Protein AF-A0A899FYE7-F1 (afdb_monomer_lite)

Foldseek 3Di:
DDDDDDPPPDDPPDDDDDDPDDDDADPPHPPDPPCVVVVVVVVCQVPPQAHPVRDGDDDDPDPCVVCVPPFFDDDDDDDCVVVCCVVCPPCPPVPDDPPPDDVVVVCVVPPDDDDDDPPDDCNRGVPPDDDPDPPPDDDDDDDDDDDDDDDPDPDPPPPPPPPPPVVVVVVVVVVVVVD

Organism: NCBI:txid38082

Sequence (179 aa):
MELVEDEKKEEIQTYYFVNSSSYSVTRPSVTDDLQKIYGLGPLASRVARVDEFGNKKKMRQSYKGHIQHLPGKNVIIKDRFIRDLVFGPKEEKADKFIEDIDPELIEAVFSLQPGPIPGFDSSVFVSSNMEKKSELYNEKDTVVLESSENYKRHYKKKKRKHDDYEQSITLEQKNRKQS

Secondary structure (DSSP, 8-state):
--------------------PPPPPPSS-TTS-HHHHTT-HHHHHHH-SB-TTSPBPP--SSTHHHHTTSSS--------HHHHHHHS--GGGTT---PPP-HHHHHHHH-PPP---TT--GGGS-TT-----------------------------------HHHHHHHHHHHHTS--

Radius of gyration: 35.0 Å; chains: 1; bounding box: 74×88×89 Å

pLDDT: mean 73.42, std 21.83, range [30.94, 96.69]

InterPro domains:
  IPR013942 Mediator complex, subunit Med19, fungi [PF08633] (26-163)
  IPR013942 Mediator complex, subunit Med19, fungi [PTHR28270] (12-153)

Structure (mmCIF, N/CA/C/O backbone):
data_AF-A0A899FYE7-F1
#
_entry.id   AF-A0A899FYE7-F1
#
loop_
_atom_site.group_PDB
_atom_site.id
_atom_site.type_symbol
_atom_site.label_atom_id
_atom_site.label_alt_id
_atom_site.label_comp_id
_atom_site.label_asym_id
_atom_site.label_entity_id
_atom_site.label_seq_id
_atom_site.pdbx_PDB_ins_code
_atom_site.Cartn_x
_atom_site.Cartn_y
_atom_site.Cartn_z
_atom_site.occupancy
_atom_site.B_iso_or_equiv
_atom_site.auth_seq_id
_atom_site.auth_comp_id
_atom_site.auth_asym_id
_atom_site.auth_atom_id
_atom_site.pdbx_PDB_model_num
ATOM 1 N N . MET A 1 1 ? 41.955 -67.093 -39.047 1.00 40.75 1 MET A N 1
ATOM 2 C CA . MET A 1 1 ? 42.238 -65.652 -39.178 1.00 40.75 1 MET A CA 1
ATOM 3 C C . MET A 1 1 ? 40.901 -64.973 -39.335 1.00 40.75 1 MET A C 1
ATOM 5 O O . MET A 1 1 ? 40.215 -65.239 -40.312 1.00 40.75 1 MET A O 1
ATOM 9 N N . GLU A 1 2 ? 40.505 -64.250 -38.294 1.00 49.06 2 GLU A N 1
ATOM 10 C CA . GLU A 1 2 ? 39.285 -63.449 -38.222 1.00 49.06 2 GLU A CA 1
ATOM 11 C C . GLU A 1 2 ? 39.348 -62.308 -39.238 1.00 49.06 2 GLU A C 1
ATOM 13 O O . GLU A 1 2 ? 40.392 -61.672 -39.384 1.00 49.06 2 GLU A O 1
ATOM 18 N N . LEU A 1 3 ? 38.233 -62.036 -39.914 1.00 46.69 3 LEU A N 1
ATOM 19 C CA . LEU A 1 3 ? 38.016 -60.773 -40.607 1.00 46.69 3 LEU A CA 1
ATOM 20 C C . LEU A 1 3 ? 36.794 -60.121 -39.967 1.00 46.69 3 LEU A C 1
ATOM 22 O O . LEU A 1 3 ? 35.674 -60.608 -40.081 1.00 46.69 3 LEU A O 1
ATOM 26 N N . VAL A 1 4 ? 37.094 -59.074 -39.207 1.00 50.91 4 VAL A N 1
ATOM 27 C CA . VAL A 1 4 ? 36.169 -58.165 -38.541 1.00 50.91 4 VAL A CA 1
ATOM 28 C C . VAL A 1 4 ? 35.484 -57.340 -39.627 1.00 50.91 4 VAL A C 1
ATOM 30 O O . VAL A 1 4 ? 36.154 -56.639 -40.384 1.00 50.91 4 VAL A O 1
ATOM 33 N N . GLU A 1 5 ? 34.164 -57.456 -39.743 1.00 53.28 5 GLU A N 1
ATOM 34 C CA . GLU A 1 5 ? 33.371 -56.566 -40.588 1.00 53.28 5 GLU A CA 1
ATOM 35 C C . GLU A 1 5 ? 33.195 -55.236 -39.848 1.00 53.28 5 GLU A C 1
ATOM 37 O O . GLU A 1 5 ? 32.448 -55.134 -38.876 1.00 53.28 5 GLU A O 1
ATOM 42 N N . ASP A 1 6 ? 33.945 -54.222 -40.282 1.00 55.16 6 ASP A N 1
ATOM 43 C CA . ASP A 1 6 ? 33.824 -52.855 -39.787 1.00 55.16 6 ASP A CA 1
ATOM 44 C C . ASP A 1 6 ? 32.454 -52.274 -40.174 1.00 55.16 6 ASP A C 1
ATOM 46 O O . ASP A 1 6 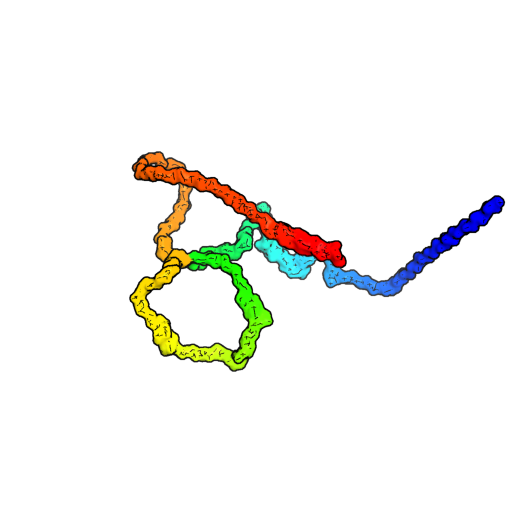? 32.186 -51.964 -41.340 1.00 55.16 6 ASP A O 1
ATOM 50 N N . GLU A 1 7 ? 31.586 -52.094 -39.176 1.00 59.41 7 GLU A N 1
ATOM 51 C CA . GLU A 1 7 ? 30.330 -51.353 -39.284 1.00 59.41 7 GLU A CA 1
ATOM 52 C C . GLU A 1 7 ? 30.606 -49.894 -39.689 1.00 59.41 7 GLU A C 1
ATOM 54 O O . GLU A 1 7 ? 30.849 -49.016 -38.854 1.00 59.41 7 GLU A O 1
ATOM 59 N N . LYS A 1 8 ? 30.538 -49.596 -40.990 1.00 56.25 8 LYS A N 1
ATOM 60 C CA . LYS A 1 8 ? 30.450 -48.214 -41.471 1.00 56.25 8 LYS A CA 1
ATOM 61 C C . LYS A 1 8 ? 29.089 -47.643 -41.082 1.00 56.25 8 LYS A C 1
ATOM 63 O O . LYS A 1 8 ? 28.102 -47.805 -41.791 1.00 56.25 8 LYS A O 1
ATOM 68 N N . LYS A 1 9 ? 29.050 -46.959 -39.940 1.00 58.47 9 LYS A N 1
ATOM 69 C CA . LYS A 1 9 ? 27.939 -46.087 -39.549 1.00 58.47 9 LYS A CA 1
ATOM 70 C C . LYS A 1 9 ? 27.862 -44.939 -40.550 1.00 58.47 9 LYS A C 1
ATOM 72 O O . LYS A 1 9 ? 28.684 -44.028 -40.515 1.00 58.47 9 LYS A O 1
ATOM 77 N N . GLU A 1 10 ? 26.904 -45.012 -41.465 1.00 63.03 10 GLU A N 1
ATOM 78 C CA . GLU A 1 10 ? 26.583 -43.903 -42.355 1.00 63.03 10 GLU A CA 1
ATOM 79 C C . GLU A 1 10 ? 26.010 -42.755 -41.514 1.00 63.03 10 GLU A C 1
ATOM 81 O O . GLU A 1 10 ? 24.902 -42.831 -40.979 1.00 63.03 10 GLU A O 1
ATOM 86 N N . GLU A 1 11 ? 26.802 -41.698 -41.339 1.00 64.25 11 GLU A N 1
ATOM 87 C CA . GLU A 1 11 ? 26.350 -40.454 -40.729 1.00 64.25 11 GLU A CA 1
ATOM 88 C C . GLU A 1 11 ? 25.294 -39.817 -41.641 1.00 64.25 11 GLU A C 1
ATOM 90 O O . GLU A 1 11 ? 25.601 -39.276 -42.705 1.00 64.25 11 GLU A O 1
ATOM 95 N N . ILE A 1 12 ? 24.026 -39.898 -41.235 1.00 66.00 12 ILE A N 1
ATOM 96 C CA . ILE A 1 12 ? 22.922 -39.231 -41.925 1.00 66.00 12 ILE A CA 1
ATOM 97 C C . ILE A 1 12 ? 23.160 -37.722 -41.814 1.00 66.00 12 ILE A C 1
ATOM 99 O O . ILE A 1 12 ? 22.975 -37.130 -40.750 1.00 66.00 12 ILE A O 1
ATOM 103 N N . GLN A 1 13 ? 23.568 -37.090 -42.915 1.00 64.75 13 GLN A N 1
ATOM 104 C CA . GLN A 1 13 ? 23.631 -35.634 -43.010 1.00 64.75 13 GLN A CA 1
ATOM 105 C C . GLN A 1 13 ? 22.203 -35.083 -43.013 1.00 64.75 13 GLN A C 1
ATOM 107 O O . GLN A 1 13 ? 21.486 -35.142 -44.011 1.00 64.75 13 GLN A O 1
ATOM 112 N N . THR A 1 14 ? 21.760 -34.579 -41.864 1.00 70.81 14 THR A N 1
ATOM 113 C CA . THR A 1 14 ? 20.444 -33.962 -41.703 1.00 70.81 14 THR A CA 1
ATOM 114 C C . THR A 1 14 ? 20.462 -32.553 -42.292 1.00 70.81 14 THR A C 1
ATOM 116 O O . THR A 1 14 ? 21.077 -31.642 -41.737 1.00 70.81 14 THR A O 1
ATOM 119 N N . TYR A 1 15 ? 19.775 -32.355 -43.417 1.00 74.75 15 TYR A N 1
ATOM 120 C CA . TYR A 1 15 ? 19.564 -31.030 -44.003 1.00 74.75 15 TYR A CA 1
ATOM 121 C C . TYR A 1 15 ? 18.280 -30.402 -43.451 1.00 74.75 15 TYR A C 1
ATOM 123 O O . TYR A 1 15 ? 17.232 -31.046 -43.409 1.00 74.75 15 TYR A O 1
ATOM 131 N N . TYR A 1 16 ? 18.352 -29.129 -43.059 1.00 80.69 16 TYR A N 1
ATOM 132 C CA . TYR A 1 16 ? 17.189 -28.342 -42.644 1.00 80.69 16 TYR A CA 1
ATOM 133 C C . TYR A 1 16 ? 16.800 -27.356 -43.746 1.00 80.69 16 TYR A C 1
ATOM 135 O O . TYR A 1 16 ? 17.658 -26.696 -44.332 1.00 80.69 16 TYR A O 1
ATOM 143 N N . PHE A 1 17 ? 15.500 -27.232 -44.013 1.00 78.75 17 PHE A N 1
ATOM 144 C CA . PHE A 1 17 ? 14.976 -26.259 -44.969 1.00 78.75 17 PHE A CA 1
ATOM 145 C C . PHE A 1 17 ? 14.898 -24.867 -44.339 1.00 78.75 17 PHE A C 1
ATOM 147 O O . PHE A 1 17 ? 14.435 -24.710 -43.208 1.00 78.75 17 PHE A O 1
ATOM 154 N N . VAL A 1 18 ? 15.311 -23.842 -45.092 1.00 81.00 18 VAL A N 1
ATOM 155 C CA . VAL A 1 18 ? 15.042 -22.448 -44.723 1.00 81.00 18 VAL A CA 1
ATOM 156 C C . VAL A 1 18 ? 13.532 -22.244 -44.785 1.00 81.00 18 VAL A C 1
ATOM 158 O O . VAL A 1 18 ? 12.921 -22.366 -45.846 1.00 81.00 18 VAL A O 1
ATOM 161 N N . ASN A 1 19 ? 12.925 -21.977 -43.631 1.00 77.62 19 ASN A N 1
ATOM 162 C CA . ASN A 1 19 ? 11.491 -21.758 -43.529 1.00 77.62 19 ASN A CA 1
ATOM 163 C C . ASN A 1 19 ? 11.107 -20.465 -44.275 1.00 77.62 19 ASN A C 1
ATOM 165 O O . ASN A 1 19 ? 11.647 -19.399 -43.987 1.00 77.62 19 ASN A O 1
ATOM 169 N N . SER A 1 20 ? 10.176 -20.559 -45.228 1.00 80.56 20 SER A N 1
ATOM 170 C CA . SER A 1 20 ? 9.696 -19.436 -46.045 1.00 80.56 20 SER A CA 1
ATOM 171 C C . SER A 1 20 ? 8.692 -18.532 -45.320 1.00 80.56 20 SER A C 1
ATOM 173 O O . SER A 1 20 ? 8.179 -17.582 -45.909 1.00 80.56 20 SER A O 1
ATOM 175 N N . SER A 1 21 ? 8.371 -18.815 -44.056 1.00 84.19 21 SER A N 1
ATOM 176 C CA . SER A 1 21 ? 7.521 -17.949 -43.241 1.00 84.19 21 SER A CA 1
ATOM 177 C C . SER A 1 21 ? 8.254 -16.671 -42.826 1.00 84.19 21 SER A C 1
ATOM 179 O O . SER A 1 21 ? 9.327 -16.725 -42.224 1.00 84.19 21 SER A O 1
ATOM 181 N N . SER A 1 22 ? 7.643 -15.514 -43.070 1.00 84.38 22 SER A N 1
ATOM 182 C CA . SER A 1 22 ? 8.122 -14.235 -42.547 1.00 84.38 22 SER A CA 1
ATOM 183 C C . SER A 1 22 ? 7.740 -14.074 -41.074 1.00 84.38 22 SER A C 1
ATOM 185 O O . SER A 1 22 ? 6.555 -14.094 -40.738 1.00 84.38 22 SER A O 1
ATOM 187 N N . TYR A 1 23 ? 8.724 -13.850 -40.206 1.00 85.00 23 TYR A N 1
ATOM 188 C CA . TYR A 1 23 ? 8.500 -13.508 -38.802 1.00 85.00 23 TYR A CA 1
ATOM 189 C C . TYR A 1 23 ? 8.698 -12.008 -38.594 1.00 85.00 23 TYR A C 1
ATOM 191 O O . TYR A 1 23 ? 9.704 -11.441 -39.017 1.00 85.00 23 TYR A O 1
ATOM 199 N N . SER A 1 24 ? 7.747 -11.354 -37.929 1.00 86.19 24 SER A N 1
ATOM 200 C CA . SER A 1 24 ? 7.912 -9.972 -37.482 1.00 86.19 24 SER A CA 1
ATOM 201 C C . SER A 1 24 ? 8.621 -9.931 -36.134 1.00 86.19 24 SER A C 1
ATOM 203 O O . SER A 1 24 ? 8.352 -10.762 -35.266 1.00 86.19 24 SER A O 1
ATOM 205 N N . VAL A 1 25 ? 9.461 -8.918 -35.923 1.00 88.00 25 VAL A N 1
ATOM 206 C CA . VAL A 1 25 ? 10.043 -8.643 -34.603 1.00 88.00 25 VAL A CA 1
ATOM 207 C C . VAL A 1 25 ? 8.917 -8.423 -33.590 1.00 88.00 25 VAL A C 1
ATOM 209 O O . VAL A 1 25 ? 7.975 -7.669 -33.849 1.00 88.00 25 VAL A O 1
ATOM 212 N N . THR A 1 26 ? 9.009 -9.087 -32.439 1.00 90.44 26 THR A N 1
ATOM 213 C CA . THR A 1 26 ? 8.061 -8.920 -31.335 1.00 90.44 26 THR A CA 1
ATOM 214 C C . THR A 1 26 ? 8.110 -7.488 -30.819 1.00 90.44 26 THR A C 1
ATOM 216 O O . THR A 1 26 ? 9.194 -6.947 -30.601 1.00 90.44 26 THR A O 1
ATOM 219 N N . ARG A 1 27 ? 6.942 -6.872 -30.611 1.00 87.75 27 ARG A N 1
ATOM 220 C CA . ARG A 1 27 ? 6.832 -5.551 -29.984 1.00 87.75 27 ARG A CA 1
ATOM 221 C C . ARG A 1 27 ? 6.261 -5.694 -28.571 1.00 87.75 27 ARG A C 1
ATOM 223 O O . ARG A 1 27 ? 5.204 -6.309 -28.433 1.00 87.75 27 ARG A O 1
ATOM 230 N N . PRO A 1 28 ? 6.907 -5.107 -27.551 1.00 92.00 28 PRO A N 1
ATOM 231 C CA . PRO A 1 28 ? 8.153 -4.328 -27.620 1.00 92.00 28 PRO A CA 1
ATOM 232 C C . PRO A 1 28 ? 9.404 -5.196 -27.870 1.00 92.00 28 PRO A C 1
ATOM 234 O O . PRO A 1 28 ? 9.419 -6.379 -27.523 1.00 92.00 28 PRO A O 1
ATOM 237 N N . SER A 1 29 ? 10.448 -4.605 -28.465 1.00 92.19 29 SER A N 1
ATOM 238 C CA . SER A 1 29 ? 11.757 -5.257 -28.594 1.00 92.19 29 SER A CA 1
ATOM 239 C C . SER A 1 29 ? 12.540 -5.135 -27.284 1.00 92.19 29 SER A C 1
ATOM 241 O O . SER A 1 29 ? 12.390 -4.165 -26.545 1.00 92.19 29 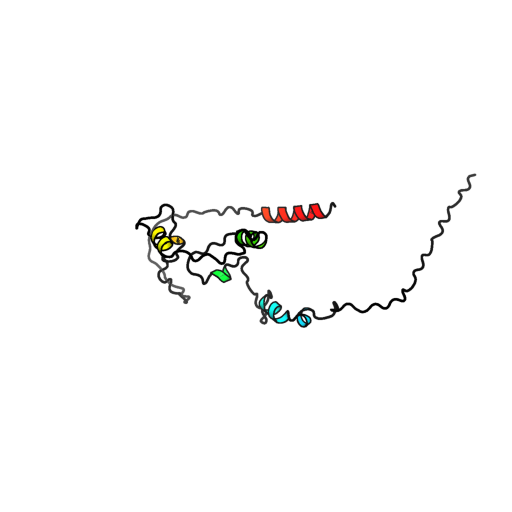SER A O 1
ATOM 243 N N . VAL A 1 30 ? 13.431 -6.091 -27.006 1.00 89.12 30 VAL A N 1
ATOM 244 C CA . VAL A 1 30 ? 14.331 -6.054 -25.833 1.00 89.12 30 VAL A CA 1
ATOM 245 C C . VAL A 1 30 ? 15.349 -4.908 -25.932 1.00 89.12 30 VAL A C 1
ATOM 247 O O . VAL A 1 30 ? 15.868 -4.445 -24.921 1.00 89.12 30 VAL A O 1
ATOM 250 N N . THR A 1 31 ? 15.630 -4.440 -27.148 1.00 91.88 31 THR A N 1
ATOM 251 C CA . THR A 1 31 ? 16.509 -3.290 -27.406 1.00 91.88 31 THR A CA 1
ATOM 252 C C . THR A 1 31 ? 15.865 -1.953 -27.064 1.00 91.88 31 THR A C 1
ATOM 254 O O . THR A 1 31 ? 16.568 -0.947 -26.983 1.00 91.88 31 THR A O 1
ATOM 257 N N . ASP A 1 32 ? 14.543 -1.925 -26.908 1.00 93.62 32 ASP A N 1
ATOM 258 C CA . ASP A 1 32 ? 13.825 -0.696 -26.630 1.00 93.62 32 ASP A CA 1
ATOM 259 C C . ASP A 1 32 ? 13.866 -0.383 -25.128 1.00 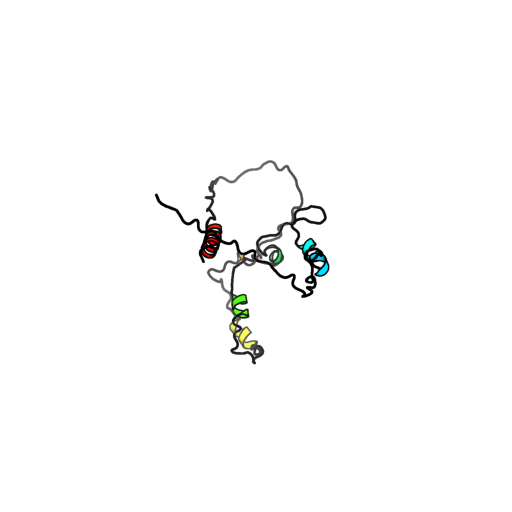93.62 32 ASP A C 1
ATOM 261 O O . ASP A 1 32 ? 13.809 -1.277 -24.280 1.00 93.62 32 ASP A O 1
ATOM 265 N N . ASP A 1 33 ? 13.912 0.904 -24.776 1.00 94.50 33 ASP A N 1
ATOM 266 C CA . ASP A 1 33 ? 13.772 1.326 -23.382 1.00 94.50 33 ASP A CA 1
ATOM 267 C C . ASP A 1 33 ? 12.322 1.129 -22.913 1.00 94.50 33 ASP A C 1
ATOM 269 O O . ASP A 1 33 ? 11.454 1.998 -23.057 1.00 94.50 33 ASP A O 1
ATOM 273 N N . LEU A 1 34 ? 12.070 -0.038 -22.320 1.00 94.56 34 LEU A N 1
ATOM 274 C CA . LEU A 1 34 ? 10.770 -0.410 -21.772 1.00 94.56 34 LEU A CA 1
ATOM 275 C C . LEU A 1 34 ? 10.333 0.533 -20.643 1.00 94.56 34 LEU A C 1
ATOM 277 O O . LEU A 1 34 ? 9.138 0.772 -20.480 1.00 94.56 34 LEU A O 1
ATOM 281 N N . GLN A 1 35 ? 11.268 1.110 -19.876 1.00 94.88 35 GLN A N 1
ATOM 282 C CA . GLN A 1 35 ? 10.905 2.044 -18.808 1.00 94.88 35 GLN A CA 1
ATOM 283 C C . GLN A 1 35 ? 10.290 3.311 -19.390 1.00 94.88 35 GLN A C 1
ATOM 285 O O . GLN A 1 35 ? 9.320 3.833 -18.841 1.00 94.88 35 GLN A O 1
ATOM 290 N N . LYS A 1 36 ? 10.813 3.781 -20.523 1.00 95.06 36 LYS A N 1
ATOM 291 C CA . LYS A 1 36 ? 10.256 4.924 -21.240 1.00 95.06 36 LYS A CA 1
ATOM 292 C C . LYS A 1 36 ? 8.959 4.574 -21.968 1.00 95.06 36 LYS A C 1
ATOM 294 O O . LYS A 1 36 ? 8.001 5.332 -21.843 1.00 95.06 36 LYS A O 1
ATOM 299 N N . ILE A 1 37 ? 8.898 3.437 -22.670 1.00 95.94 37 ILE A N 1
ATOM 300 C CA . ILE A 1 37 ? 7.696 2.996 -23.409 1.00 95.94 37 ILE A CA 1
ATOM 301 C C . ILE A 1 37 ? 6.485 2.875 -22.480 1.00 95.94 37 ILE A C 1
ATOM 303 O O . ILE A 1 37 ? 5.398 3.329 -22.826 1.00 95.94 37 ILE A O 1
ATOM 307 N N . TYR A 1 38 ? 6.676 2.299 -21.293 1.00 96.38 38 TYR A N 1
ATOM 308 C CA . TYR A 1 38 ? 5.603 2.093 -20.318 1.00 96.38 38 TYR A CA 1
ATOM 309 C C . TYR A 1 38 ? 5.475 3.224 -19.286 1.00 96.38 38 TYR A C 1
ATOM 311 O O . TYR A 1 38 ? 4.725 3.088 -18.323 1.00 96.38 38 TYR A O 1
ATOM 319 N N . GLY A 1 39 ? 6.202 4.336 -19.449 1.00 95.94 39 GLY A N 1
ATOM 320 C CA . GLY A 1 39 ? 6.097 5.492 -18.552 1.00 95.94 39 GLY A CA 1
ATOM 321 C C . GLY A 1 39 ? 6.517 5.213 -17.101 1.00 95.94 39 GLY A C 1
ATOM 322 O O . GLY A 1 39 ? 6.037 5.864 -16.177 1.00 95.94 39 GLY A O 1
ATOM 323 N N . LEU A 1 40 ? 7.419 4.254 -16.879 1.00 96.69 40 LEU A N 1
ATOM 324 C CA . LEU A 1 40 ? 7.901 3.847 -15.556 1.00 96.69 40 LEU A CA 1
ATOM 325 C C . LEU A 1 40 ? 9.012 4.751 -15.006 1.00 96.69 40 LEU A C 1
ATOM 327 O O . LEU A 1 40 ? 9.366 4.614 -13.838 1.00 96.69 40 LEU A O 1
ATOM 331 N N . GLY A 1 41 ? 9.546 5.681 -15.804 1.00 95.44 41 GLY A N 1
ATOM 332 C CA . GLY A 1 41 ? 10.619 6.601 -15.397 1.00 95.44 41 GLY A CA 1
ATOM 333 C C . GLY A 1 41 ? 10.355 7.324 -14.064 1.00 95.44 41 GLY A C 1
ATOM 334 O O . GLY A 1 41 ? 11.155 7.182 -13.140 1.00 95.44 41 GLY A O 1
ATOM 335 N N . PRO A 1 42 ? 9.211 8.017 -13.885 1.00 95.25 42 PRO A N 1
ATOM 336 C CA . PRO A 1 42 ? 8.896 8.696 -12.624 1.00 95.25 42 PRO A CA 1
ATOM 337 C C . PRO A 1 42 ? 8.801 7.746 -11.419 1.00 95.25 42 PRO A C 1
ATOM 339 O O . PRO A 1 42 ? 9.203 8.092 -10.305 1.00 95.25 42 PRO A O 1
ATOM 342 N N . LEU A 1 43 ? 8.288 6.527 -11.628 1.00 95.19 43 LEU A N 1
ATOM 343 C CA . LEU A 1 43 ? 8.217 5.500 -10.588 1.00 95.19 43 LEU A CA 1
ATOM 344 C C . LEU A 1 43 ? 9.615 4.986 -10.226 1.00 95.19 43 LEU A C 1
ATOM 346 O O . LEU A 1 43 ? 9.921 4.829 -9.041 1.00 95.19 43 LEU A O 1
ATOM 350 N N . ALA A 1 44 ? 10.462 4.768 -11.234 1.00 94.75 44 ALA A N 1
ATOM 351 C CA . ALA A 1 44 ? 11.842 4.347 -11.062 1.00 94.75 44 ALA A CA 1
ATOM 352 C C . ALA A 1 44 ? 12.618 5.378 -10.235 1.00 94.75 44 ALA A C 1
ATOM 354 O O . ALA A 1 44 ? 13.185 4.996 -9.215 1.00 94.75 44 ALA A O 1
ATOM 355 N N . SER A 1 45 ? 12.542 6.673 -10.560 1.00 93.38 45 SER A N 1
ATOM 356 C CA . SER A 1 45 ? 13.168 7.736 -9.754 1.00 93.38 45 SER A CA 1
ATOM 357 C C . SER A 1 45 ? 12.626 7.772 -8.321 1.00 93.38 45 SER A C 1
ATOM 359 O O . SER A 1 45 ? 13.377 7.905 -7.353 1.00 93.38 45 SER A O 1
ATOM 361 N N . ARG A 1 46 ? 11.315 7.570 -8.130 1.00 92.75 46 ARG A N 1
ATOM 362 C CA . ARG A 1 46 ? 10.703 7.589 -6.793 1.00 92.75 46 ARG A CA 1
ATOM 363 C C . ARG A 1 46 ? 11.113 6.401 -5.922 1.00 92.75 46 ARG A C 1
ATOM 365 O O . ARG A 1 46 ? 11.160 6.561 -4.703 1.00 92.75 46 ARG A O 1
ATOM 372 N N . VAL A 1 47 ? 11.389 5.230 -6.486 1.00 94.38 47 VAL A N 1
ATOM 373 C CA . VAL A 1 47 ? 11.679 4.000 -5.717 1.00 94.38 47 VAL A CA 1
ATOM 374 C C . VAL A 1 47 ? 13.156 3.587 -5.799 1.00 94.38 47 VAL A C 1
ATOM 376 O O . VAL A 1 47 ? 13.590 2.701 -5.062 1.00 94.38 47 VAL A O 1
ATOM 379 N N . ALA A 1 48 ? 13.957 4.254 -6.631 1.00 95.50 48 ALA A N 1
ATOM 380 C CA . ALA A 1 48 ? 15.380 3.989 -6.778 1.00 95.50 48 ALA A CA 1
ATOM 381 C C . ALA A 1 48 ? 16.117 3.997 -5.430 1.00 95.50 48 ALA A C 1
ATOM 383 O O . ALA A 1 48 ? 15.837 4.779 -4.518 1.00 95.50 48 ALA A O 1
ATOM 384 N N . ARG A 1 49 ? 17.112 3.108 -5.314 1.00 95.50 49 ARG A N 1
ATOM 385 C CA . ARG A 1 49 ? 18.002 3.031 -4.140 1.00 95.50 49 ARG A CA 1
ATOM 386 C C . ARG A 1 49 ? 18.855 4.285 -3.975 1.00 95.50 49 ARG A C 1
ATOM 388 O O . ARG A 1 49 ? 19.360 4.540 -2.881 1.00 95.50 49 ARG A O 1
ATOM 395 N N . VAL A 1 50 ? 19.052 5.007 -5.069 1.00 95.88 50 VAL A N 1
ATOM 396 C CA . VAL A 1 50 ? 19.898 6.183 -5.171 1.00 95.88 50 VAL A CA 1
ATOM 397 C C . VAL A 1 50 ? 19.054 7.295 -5.769 1.00 95.88 50 VAL A C 1
ATOM 399 O O . VAL A 1 50 ? 18.322 7.067 -6.727 1.00 95.88 50 VAL A O 1
ATOM 402 N N . ASP A 1 51 ? 19.125 8.455 -5.141 1.00 93.50 51 ASP A N 1
ATOM 403 C CA . ASP A 1 51 ? 18.461 9.674 -5.573 1.00 93.50 51 ASP A CA 1
ATOM 404 C C . ASP A 1 51 ? 19.201 10.313 -6.757 1.00 93.50 51 ASP A C 1
ATOM 406 O O . ASP A 1 51 ? 20.347 9.961 -7.043 1.00 93.50 51 ASP A O 1
ATOM 410 N N . GLU A 1 52 ? 18.592 11.302 -7.405 1.00 91.75 52 GLU A N 1
ATOM 411 C CA . GLU A 1 52 ? 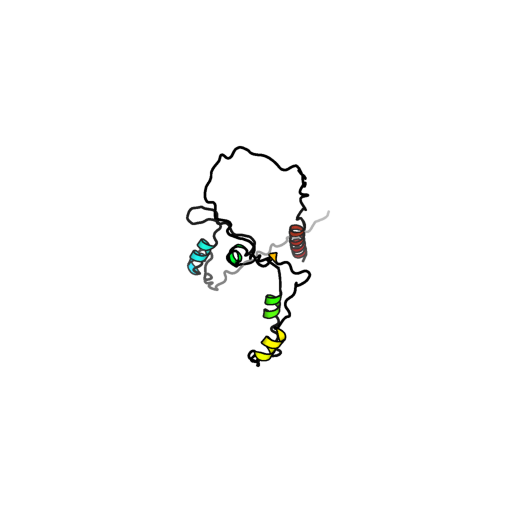19.183 12.018 -8.553 1.00 91.75 52 GLU A CA 1
ATOM 412 C C . GLU A 1 52 ? 20.531 12.676 -8.202 1.00 91.75 52 GLU A C 1
ATOM 414 O O . GLU A 1 52 ? 21.425 12.786 -9.036 1.00 91.75 52 GLU A O 1
ATOM 419 N N . PHE A 1 53 ? 20.714 13.022 -6.925 1.00 92.94 53 PHE A N 1
ATOM 420 C CA . PHE A 1 53 ? 21.938 13.602 -6.367 1.00 92.94 53 PHE A CA 1
ATOM 421 C C . PHE A 1 53 ? 22.975 12.564 -5.892 1.00 92.94 53 PHE A C 1
ATOM 423 O O . PHE A 1 53 ? 23.955 12.925 -5.246 1.00 92.94 53 PHE A O 1
ATOM 430 N N . GLY A 1 54 ? 22.759 11.264 -6.125 1.00 93.38 54 GLY A N 1
ATOM 431 C CA . GLY A 1 54 ? 23.674 10.198 -5.687 1.00 93.38 54 GLY A CA 1
ATOM 432 C C . GLY A 1 54 ? 23.494 9.748 -4.228 1.00 93.38 54 GLY A C 1
ATOM 433 O O . GLY A 1 54 ? 24.194 8.848 -3.755 1.00 93.38 54 GLY A O 1
ATOM 434 N N . ASN A 1 55 ? 22.535 10.326 -3.501 1.00 95.25 55 ASN A N 1
ATOM 435 C CA . ASN A 1 55 ? 22.260 9.982 -2.105 1.00 95.25 55 ASN A CA 1
ATOM 436 C C . ASN A 1 55 ? 21.485 8.666 -1.976 1.00 95.25 55 ASN A C 1
ATOM 438 O O . ASN A 1 55 ? 20.583 8.377 -2.754 1.00 95.25 55 ASN A O 1
ATOM 442 N N . LYS A 1 56 ? 21.778 7.866 -0.944 1.00 96.38 56 LYS A N 1
ATOM 443 C CA . LYS A 1 56 ? 21.060 6.600 -0.707 1.00 96.38 56 LYS A CA 1
ATOM 444 C C . LYS A 1 56 ? 19.669 6.848 -0.122 1.00 96.38 56 LYS A C 1
ATOM 446 O O . LYS A 1 56 ? 19.545 7.366 0.990 1.00 96.38 56 LYS A O 1
ATOM 451 N N . LYS A 1 57 ? 18.629 6.367 -0.803 1.00 94.19 57 LYS A N 1
ATOM 452 C CA . LYS A 1 57 ? 17.247 6.393 -0.318 1.00 94.19 57 LYS A CA 1
ATOM 453 C C . LYS A 1 57 ? 17.010 5.270 0.692 1.00 94.19 57 LYS A C 1
ATOM 455 O O . LYS A 1 57 ? 17.205 4.092 0.394 1.00 94.19 57 LYS A O 1
ATOM 460 N N . LYS A 1 58 ? 16.597 5.627 1.912 1.00 92.00 58 LYS A N 1
ATOM 461 C CA . LYS A 1 58 ? 16.354 4.666 3.001 1.00 92.00 58 LYS A CA 1
ATOM 462 C C . LYS A 1 58 ? 14.873 4.303 3.075 1.00 92.00 58 LYS A C 1
ATOM 464 O O . LYS A 1 58 ? 14.045 5.153 3.387 1.00 92.00 58 LYS A O 1
ATOM 469 N N . MET A 1 59 ? 14.555 3.029 2.861 1.00 93.06 59 MET A N 1
ATOM 470 C CA . MET A 1 59 ? 13.215 2.477 3.059 1.00 93.06 59 MET A CA 1
ATOM 471 C C . MET A 1 59 ? 13.213 1.551 4.274 1.00 93.06 59 MET A C 1
ATOM 473 O O . MET A 1 59 ? 14.119 0.735 4.450 1.00 93.06 59 MET A O 1
ATOM 477 N N . ARG A 1 60 ? 12.205 1.686 5.139 1.00 92.62 60 ARG A N 1
ATOM 478 C CA . ARG A 1 60 ? 12.006 0.747 6.247 1.00 92.62 60 ARG A CA 1
ATOM 479 C C . ARG A 1 60 ? 11.415 -0.549 5.696 1.00 92.62 60 ARG A C 1
ATOM 481 O O . ARG A 1 60 ? 10.572 -0.507 4.811 1.00 92.62 60 ARG A O 1
ATOM 488 N N . GLN A 1 61 ? 11.819 -1.688 6.257 1.00 94.50 61 GLN A N 1
ATOM 489 C CA . GLN A 1 61 ? 11.250 -2.991 5.887 1.00 94.50 61 GLN A CA 1
ATOM 490 C C . GLN A 1 61 ? 9.750 -3.089 6.219 1.00 94.50 61 GLN A C 1
ATOM 492 O O . GLN A 1 61 ? 9.019 -3.830 5.573 1.00 94.50 61 GLN A O 1
ATOM 497 N N . SER A 1 62 ? 9.290 -2.348 7.230 1.00 94.81 62 SER A N 1
ATOM 498 C CA . SER A 1 62 ? 7.878 -2.254 7.587 1.00 94.81 62 SER A CA 1
ATOM 499 C C . SER A 1 62 ? 7.263 -0.941 7.115 1.00 94.81 62 SER A C 1
ATOM 501 O O . SER A 1 62 ? 7.948 0.076 6.977 1.00 94.81 62 SER A O 1
ATOM 503 N N . TYR A 1 63 ? 5.936 -0.921 7.009 1.00 96.25 63 TYR A N 1
ATOM 504 C CA . TYR A 1 63 ? 5.156 0.277 6.699 1.00 96.25 63 TYR A CA 1
ATOM 505 C C . TYR A 1 63 ? 5.102 1.296 7.856 1.00 96.25 63 TYR A C 1
ATOM 507 O O . TYR A 1 63 ? 4.299 2.224 7.828 1.00 96.25 63 TYR A O 1
ATOM 515 N N . LYS A 1 64 ? 5.989 1.188 8.862 1.00 95.19 64 LYS A N 1
ATOM 516 C CA . LYS A 1 64 ? 6.059 2.120 10.000 1.00 95.19 64 LYS A CA 1
ATOM 517 C C . LYS A 1 64 ? 6.209 3.578 9.558 1.00 95.19 64 LYS A C 1
ATOM 519 O O . LYS A 1 64 ? 5.663 4.451 10.216 1.00 95.19 64 LYS A O 1
ATOM 524 N N . GLY A 1 65 ? 6.909 3.839 8.451 1.00 93.56 65 GLY A N 1
ATOM 525 C CA . GLY A 1 65 ? 7.023 5.194 7.897 1.00 93.56 65 GLY A CA 1
ATOM 526 C C . GLY A 1 65 ? 5.672 5.808 7.507 1.00 93.56 65 GLY A C 1
ATOM 527 O O . GLY A 1 65 ? 5.506 7.015 7.621 1.00 93.56 65 GLY A O 1
ATOM 528 N N . HIS A 1 66 ? 4.694 4.980 7.126 1.00 93.94 66 HIS A N 1
ATOM 529 C CA . HIS A 1 66 ? 3.352 5.423 6.751 1.00 93.94 66 HIS A CA 1
ATOM 530 C C . HIS A 1 66 ? 2.430 5.633 7.947 1.00 93.94 66 HIS A C 1
ATOM 532 O O . HIS A 1 66 ? 1.533 6.444 7.846 1.00 93.94 66 HIS A O 1
ATOM 538 N N . ILE A 1 67 ? 2.644 4.951 9.072 1.00 94.12 67 ILE A N 1
ATOM 539 C CA . ILE A 1 67 ? 1.780 5.068 10.265 1.00 94.12 67 ILE A CA 1
ATOM 540 C C . ILE A 1 67 ? 2.398 5.923 11.375 1.00 94.12 67 ILE A C 1
ATOM 542 O O . ILE A 1 67 ? 1.796 6.102 12.425 1.00 94.12 67 ILE A O 1
ATOM 546 N N . GLN A 1 68 ? 3.617 6.433 11.178 1.00 91.88 68 GLN A N 1
ATOM 547 C CA . GLN A 1 68 ? 4.339 7.196 12.200 1.00 91.88 68 GLN A CA 1
ATOM 548 C C . GLN A 1 68 ? 3.643 8.514 12.566 1.00 91.88 68 GLN A C 1
ATOM 550 O O . GLN A 1 68 ? 3.818 8.995 13.679 1.00 91.88 68 GLN A O 1
ATOM 555 N N . HIS A 1 69 ? 2.889 9.092 11.634 1.00 91.31 69 HIS A N 1
ATOM 556 C CA . HIS A 1 69 ? 2.147 10.329 11.858 1.00 91.31 69 HIS A CA 1
ATOM 557 C C . HIS A 1 69 ? 0.825 10.106 12.607 1.00 91.31 69 HIS A C 1
ATOM 559 O O . HIS A 1 69 ? 0.223 11.073 13.064 1.00 91.31 69 HIS A O 1
ATOM 565 N N . LEU A 1 70 ? 0.356 8.857 12.711 1.00 90.88 70 LEU A N 1
ATOM 566 C CA . LEU A 1 70 ? -0.891 8.542 13.398 1.00 90.88 70 LEU A CA 1
ATOM 567 C C . LEU A 1 70 ? -0.682 8.614 14.918 1.00 90.88 70 LEU A C 1
ATOM 569 O O . LEU A 1 70 ? 0.365 8.171 15.406 1.00 90.88 70 LEU A O 1
ATOM 573 N N . PRO A 1 71 ? -1.665 9.126 15.678 1.00 90.69 71 PRO A N 1
ATOM 574 C CA . PRO A 1 71 ? -1.596 9.135 17.132 1.00 90.69 71 PRO A CA 1
ATOM 575 C C . PRO A 1 71 ? -1.610 7.704 17.689 1.00 90.69 71 PRO A C 1
ATOM 577 O O . PRO A 1 71 ? -2.040 6.756 17.027 1.00 90.69 71 PRO A O 1
ATOM 580 N N . GLY A 1 72 ? -1.152 7.547 18.931 1.00 88.00 72 GLY A N 1
ATOM 581 C CA . GLY A 1 72 ? -1.154 6.251 19.608 1.00 88.00 72 GLY A CA 1
ATOM 582 C C . GLY A 1 72 ? 0.064 5.369 19.306 1.00 88.00 72 GLY A C 1
ATOM 583 O O . GLY A 1 72 ? 0.908 5.646 18.449 1.00 88.00 72 GLY A O 1
ATOM 584 N N . LYS A 1 73 ? 0.192 4.285 20.074 1.00 89.44 73 LYS A N 1
ATOM 585 C CA . LYS A 1 73 ? 1.277 3.311 19.939 1.00 89.44 73 LYS A CA 1
ATOM 586 C C . LYS A 1 73 ? 0.837 2.218 18.972 1.00 89.44 73 LYS A C 1
ATOM 588 O O . LYS A 1 73 ? 0.394 1.145 19.369 1.00 89.44 73 LYS A O 1
ATOM 593 N N . ASN A 1 74 ? 1.000 2.500 17.685 1.00 90.62 74 ASN A N 1
ATOM 594 C CA . ASN A 1 74 ? 0.584 1.598 16.615 1.00 90.62 74 ASN A CA 1
ATOM 595 C C . ASN A 1 74 ? 1.568 0.422 16.456 1.00 90.62 74 ASN A C 1
ATOM 597 O O . ASN A 1 74 ? 2.691 0.582 15.960 1.00 90.62 74 ASN A O 1
ATOM 601 N N . VAL A 1 75 ? 1.152 -0.768 16.899 1.00 91.69 75 VAL A N 1
ATOM 602 C CA . VAL A 1 75 ? 1.896 -2.026 16.732 1.00 91.69 75 VAL A CA 1
ATOM 603 C C . VAL A 1 75 ? 1.523 -2.665 15.394 1.00 91.69 75 VAL A C 1
ATOM 605 O O . VAL A 1 75 ? 0.353 -2.789 15.054 1.00 91.69 75 VAL A O 1
ATOM 608 N N . ILE A 1 76 ? 2.531 -3.082 14.626 1.00 92.06 76 ILE A N 1
ATOM 609 C CA . ILE A 1 76 ? 2.335 -3.743 13.330 1.00 92.06 76 ILE A CA 1
ATOM 610 C C . ILE A 1 76 ? 2.089 -5.233 13.568 1.00 92.06 76 ILE A C 1
ATOM 612 O O . ILE A 1 76 ? 3.006 -5.955 13.964 1.00 92.06 76 ILE A O 1
ATOM 616 N N . ILE A 1 77 ? 0.860 -5.677 13.314 1.00 94.12 77 ILE A N 1
ATOM 617 C CA . ILE A 1 77 ? 0.423 -7.070 13.442 1.00 94.12 77 ILE A CA 1
ATOM 618 C C . ILE A 1 77 ? 0.281 -7.668 12.039 1.00 94.12 77 ILE A C 1
ATOM 620 O O . ILE A 1 77 ? -0.139 -6.990 11.103 1.00 94.12 77 ILE A O 1
ATOM 624 N N . LYS A 1 78 ? 0.672 -8.935 11.877 1.00 94.69 78 LYS A N 1
ATOM 625 C CA . LYS A 1 78 ? 0.461 -9.681 10.632 1.00 94.69 78 LYS A CA 1
ATOM 626 C C . LYS A 1 78 ? -0.885 -10.388 10.714 1.00 94.69 78 LYS A C 1
ATOM 628 O O . LYS A 1 78 ? -1.033 -11.290 11.530 1.00 94.69 78 LYS A O 1
ATOM 633 N N . ASP A 1 79 ? -1.812 -10.003 9.851 1.00 95.56 79 ASP A N 1
ATOM 634 C CA . ASP A 1 79 ? -3.138 -10.607 9.748 1.00 95.56 79 ASP A CA 1
ATOM 635 C C . ASP A 1 79 ? -3.461 -10.915 8.277 1.00 95.56 79 ASP A C 1
ATOM 637 O O . ASP A 1 79 ? -2.972 -10.245 7.364 1.00 95.56 79 ASP A O 1
ATOM 641 N N . ARG A 1 80 ? -4.236 -11.974 8.046 1.00 95.06 80 ARG A N 1
ATOM 642 C CA . ARG A 1 80 ? -4.714 -12.426 6.734 1.00 95.06 80 ARG A CA 1
ATOM 643 C C . ARG A 1 80 ? -6.203 -12.143 6.530 1.00 95.06 80 ARG A C 1
ATOM 645 O O . ARG A 1 80 ? -6.687 -12.371 5.429 1.00 95.06 80 ARG A O 1
ATOM 652 N N . PHE A 1 81 ? -6.894 -11.582 7.521 1.00 93.94 81 PHE A N 1
ATOM 653 C CA . PHE A 1 81 ? -8.327 -11.299 7.475 1.00 93.94 81 PHE A CA 1
ATOM 654 C C . PHE A 1 81 ? -8.794 -10.612 6.179 1.00 93.94 81 PHE A C 1
ATOM 656 O O . PHE A 1 81 ? -9.693 -11.115 5.516 1.00 93.94 81 PHE A O 1
ATOM 663 N N . ILE A 1 82 ? -8.150 -9.512 5.763 1.00 93.56 82 ILE A N 1
ATOM 664 C CA . ILE A 1 82 ? -8.536 -8.779 4.538 1.00 93.56 82 ILE A CA 1
ATOM 665 C C . ILE A 1 82 ? -8.369 -9.655 3.290 1.00 93.56 82 ILE A C 1
ATOM 667 O O . ILE A 1 82 ? -9.206 -9.637 2.396 1.00 93.56 82 ILE A O 1
ATOM 671 N N . ARG A 1 83 ? -7.294 -10.445 3.228 1.00 94.81 83 ARG A N 1
ATOM 672 C CA . ARG A 1 83 ? -7.045 -11.372 2.119 1.00 94.81 83 ARG A CA 1
ATOM 673 C C . ARG A 1 83 ? -8.150 -12.426 2.048 1.00 94.81 83 ARG A C 1
ATOM 675 O O . ARG A 1 83 ? -8.648 -12.712 0.966 1.00 94.81 83 ARG A O 1
ATOM 682 N N . ASP A 1 84 ? -8.519 -12.986 3.193 1.00 94.44 84 ASP A N 1
ATOM 683 C CA . ASP A 1 84 ? -9.546 -14.022 3.278 1.00 94.44 84 ASP A CA 1
ATOM 684 C C . ASP A 1 84 ? -10.929 -13.451 2.927 1.00 94.44 84 ASP A C 1
ATOM 686 O O . ASP A 1 84 ? -11.690 -14.107 2.227 1.00 94.44 84 ASP A O 1
ATOM 690 N N . LEU A 1 85 ? -11.205 -12.194 3.295 1.00 91.50 85 LEU A N 1
ATOM 691 C CA . LEU A 1 85 ? -12.411 -11.466 2.888 1.00 91.50 85 LEU A CA 1
ATOM 692 C C . LEU A 1 85 ? -12.483 -11.233 1.369 1.00 91.50 85 LEU A C 1
ATOM 694 O O . LEU A 1 85 ? -13.564 -11.297 0.797 1.00 91.50 85 LEU A O 1
ATOM 698 N N . VAL A 1 86 ? -11.347 -10.967 0.715 1.00 92.44 86 VAL A N 1
ATOM 699 C CA . VAL A 1 86 ? -11.280 -10.773 -0.745 1.00 92.44 86 VAL A CA 1
ATOM 700 C C . VAL A 1 86 ? -11.463 -12.093 -1.502 1.00 92.44 86 VAL A C 1
ATOM 702 O O . VAL A 1 86 ? -12.110 -12.102 -2.544 1.00 92.44 86 VAL A O 1
ATOM 705 N N . PHE A 1 87 ? -10.901 -13.201 -1.005 1.00 94.00 87 PHE A N 1
ATOM 706 C CA . PHE A 1 87 ? -11.023 -14.511 -1.664 1.00 94.00 87 PHE A CA 1
ATOM 707 C C . PHE A 1 87 ? -12.328 -15.245 -1.355 1.00 94.00 87 PHE A C 1
ATOM 709 O O . PHE A 1 87 ? -12.778 -16.043 -2.171 1.00 94.00 87 PHE A O 1
ATOM 716 N N . GLY A 1 88 ? -12.906 -15.006 -0.183 1.00 87.19 88 GLY A N 1
ATOM 717 C CA . GLY A 1 88 ? -14.177 -15.568 0.252 1.00 87.19 88 GLY A CA 1
ATOM 718 C C . GLY A 1 88 ? -15.088 -14.451 0.740 1.00 87.19 88 GLY A C 1
ATOM 719 O O . GLY A 1 88 ? -15.289 -14.338 1.956 1.00 87.19 88 GLY A O 1
ATOM 720 N N . PRO A 1 89 ? -15.611 -13.602 -0.167 1.00 84.31 89 PRO A N 1
ATOM 721 C CA . PRO A 1 89 ? -16.609 -12.621 0.220 1.00 84.31 89 PRO A CA 1
ATOM 722 C C . PRO A 1 89 ? -17.786 -13.367 0.851 1.00 84.31 89 PRO A C 1
ATOM 724 O O . PRO A 1 89 ? -18.246 -14.385 0.340 1.00 84.31 89 PRO A O 1
ATOM 727 N N . LYS A 1 90 ? -18.250 -12.907 2.012 1.00 78.00 90 LYS A N 1
ATOM 728 C CA . LYS A 1 90 ? -19.402 -13.523 2.677 1.00 78.00 90 LYS A CA 1
ATOM 729 C C . LYS A 1 90 ? -20.664 -13.093 1.931 1.00 78.00 90 LYS A C 1
ATOM 731 O O . LYS A 1 90 ? -21.188 -12.012 2.176 1.00 78.00 90 LYS A O 1
ATOM 736 N N . GLU A 1 91 ? -21.113 -13.927 1.001 1.00 68.69 91 GLU A N 1
ATOM 737 C CA . GLU A 1 91 ? -22.219 -13.646 0.072 1.00 68.69 91 GLU A CA 1
ATOM 738 C C . GLU A 1 91 ? -23.617 -13.694 0.711 1.00 68.69 91 GLU A C 1
ATOM 740 O O . GLU A 1 91 ? -24.598 -13.344 0.063 1.00 68.69 91 GLU A O 1
ATOM 745 N N . GLU A 1 92 ? -23.745 -14.056 1.991 1.00 62.50 92 GLU A N 1
ATOM 746 C CA . GLU A 1 92 ? -25.053 -14.313 2.622 1.00 62.50 92 GLU A CA 1
ATOM 747 C C . GLU A 1 92 ? -25.981 -13.082 2.731 1.00 62.50 92 GLU A C 1
ATOM 749 O O . GLU A 1 92 ? -27.131 -13.209 3.148 1.00 62.50 92 GLU A O 1
ATOM 754 N N . LYS A 1 93 ? -25.520 -11.884 2.346 1.00 60.00 93 LYS A N 1
ATOM 755 C CA . LYS A 1 93 ? -26.319 -10.647 2.335 1.00 60.00 93 LYS A CA 1
ATOM 756 C C . LYS A 1 93 ? -26.028 -9.742 1.129 1.00 60.00 93 LYS A C 1
ATOM 758 O O . LYS A 1 93 ? -26.083 -8.525 1.267 1.00 60.00 93 LYS A O 1
ATOM 763 N N . ALA A 1 94 ? -25.711 -10.304 -0.039 1.00 56.50 94 ALA A N 1
ATOM 764 C CA . ALA A 1 94 ? -25.390 -9.513 -1.237 1.00 56.50 94 ALA A CA 1
ATOM 765 C C . ALA A 1 94 ? -26.489 -8.499 -1.640 1.00 56.50 94 ALA A C 1
ATOM 767 O O . ALA A 1 94 ? -26.165 -7.458 -2.205 1.00 56.50 94 ALA A O 1
ATOM 768 N N . ASP A 1 95 ? -27.749 -8.742 -1.256 1.00 58.50 95 ASP A N 1
ATOM 769 C CA . ASP A 1 95 ? -28.878 -7.842 -1.542 1.00 58.50 95 ASP A CA 1
ATOM 770 C C . ASP A 1 95 ? -29.261 -6.909 -0.384 1.00 58.50 95 ASP A C 1
ATOM 772 O O . ASP A 1 95 ? -30.174 -6.092 -0.512 1.00 58.50 95 ASP A O 1
ATOM 776 N N . LYS A 1 96 ? -28.578 -6.994 0.761 1.00 58.78 96 LYS A N 1
ATOM 777 C CA . LYS A 1 96 ? -28.819 -6.085 1.880 1.00 58.78 96 LYS A CA 1
ATOM 778 C C . LYS A 1 96 ? -27.667 -5.100 1.964 1.00 58.78 96 LYS A C 1
ATOM 780 O O . LYS A 1 96 ? -26.633 -5.375 2.573 1.00 58.78 96 LYS A O 1
ATOM 785 N N . PHE A 1 97 ? -27.882 -3.927 1.367 1.00 63.81 97 PHE A N 1
ATOM 786 C CA . PHE A 1 97 ? -27.239 -2.692 1.816 1.00 63.81 97 PHE A CA 1
ATOM 787 C C . PHE A 1 97 ? -27.253 -2.698 3.352 1.00 63.81 97 PHE A C 1
ATOM 789 O O . PHE A 1 97 ? -28.266 -3.114 3.914 1.00 63.81 97 PHE A O 1
ATOM 796 N N . ILE A 1 98 ? -26.129 -2.359 3.999 1.00 71.12 98 ILE A N 1
ATOM 797 C CA . ILE A 1 98 ? -25.977 -2.383 5.467 1.00 71.12 98 ILE A CA 1
ATOM 798 C C . ILE A 1 98 ? -27.280 -1.859 6.076 1.00 71.12 98 ILE A C 1
ATOM 800 O O . ILE A 1 98 ? -27.615 -0.702 5.842 1.00 71.12 98 ILE A O 1
ATOM 804 N N . GLU A 1 99 ? -28.048 -2.740 6.733 1.00 76.81 99 GLU A N 1
ATOM 805 C CA . GLU A 1 99 ? -29.329 -2.350 7.328 1.00 76.81 99 GLU A CA 1
ATOM 806 C C . GLU A 1 99 ? -29.056 -1.173 8.268 1.00 76.81 99 GLU A C 1
ATOM 808 O O . GLU A 1 99 ? -28.052 -1.190 8.991 1.00 76.81 99 GLU A O 1
ATOM 813 N N . ASP A 1 100 ? -29.913 -0.150 8.219 1.00 79.94 100 ASP A N 1
ATOM 814 C CA . ASP A 1 100 ? -29.776 1.013 9.087 1.00 79.94 100 ASP A CA 1
ATOM 815 C C . ASP A 1 100 ? -29.726 0.528 10.537 1.00 79.94 100 ASP A C 1
ATOM 817 O O . ASP A 1 100 ? -30.634 -0.146 11.030 1.00 79.94 100 ASP A O 1
ATOM 821 N N . ILE A 1 101 ? -28.605 0.804 11.199 1.00 84.25 101 ILE A N 1
ATOM 822 C CA . ILE A 1 101 ? -28.388 0.359 12.569 1.00 84.25 101 ILE A CA 1
ATOM 823 C C . ILE A 1 101 ? -29.183 1.292 13.478 1.00 84.25 101 ILE A C 1
ATOM 825 O O . ILE A 1 101 ? -29.010 2.509 13.411 1.00 84.25 101 ILE A O 1
ATOM 829 N N . ASP A 1 102 ? -30.032 0.717 14.327 1.00 89.94 102 ASP A N 1
ATOM 830 C CA . ASP A 1 102 ? -30.862 1.468 15.267 1.00 89.94 102 ASP A CA 1
ATOM 831 C C . ASP A 1 102 ? -29.987 2.273 16.254 1.00 89.94 102 ASP A C 1
ATOM 833 O O . ASP A 1 102 ? -29.247 1.674 17.048 1.00 89.94 102 ASP A O 1
ATOM 837 N N . PRO A 1 103 ? -30.030 3.619 16.215 1.00 90.94 103 PRO A N 1
ATOM 838 C CA . PRO A 1 103 ? -29.193 4.454 17.066 1.00 90.94 103 PRO A CA 1
ATOM 839 C C . PRO A 1 103 ? -29.551 4.325 18.551 1.00 90.94 103 PRO A C 1
ATOM 841 O O . PRO A 1 103 ? -28.645 4.386 19.384 1.00 90.94 103 PRO A O 1
ATOM 844 N N . GLU A 1 104 ? -30.824 4.095 18.891 1.00 93.62 104 GLU A N 1
ATOM 845 C CA . GLU A 1 104 ? -31.263 3.951 20.286 1.00 93.62 104 GLU A CA 1
ATOM 846 C C . GLU A 1 104 ? -30.670 2.681 20.904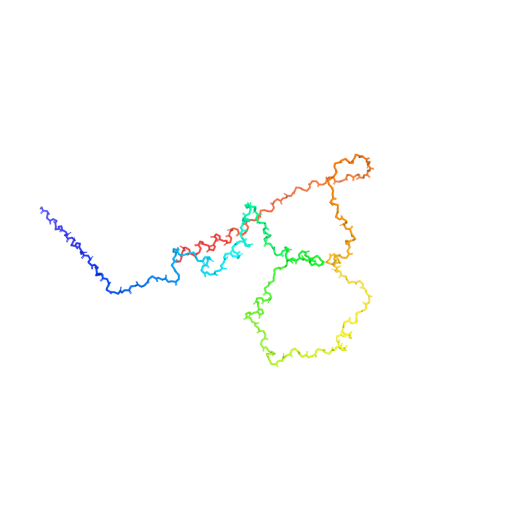 1.00 93.62 104 GLU A C 1
ATOM 848 O O . GLU A 1 104 ? -30.185 2.685 22.039 1.00 93.62 104 GLU A O 1
ATOM 853 N N . LEU A 1 105 ? -30.619 1.599 20.120 1.00 93.12 105 LEU A N 1
ATOM 854 C CA . LEU A 1 105 ? -29.980 0.352 20.522 1.00 93.12 105 LEU A CA 1
ATOM 855 C C . LEU A 1 105 ? -28.472 0.529 20.733 1.00 93.12 105 LEU A C 1
ATOM 857 O O . LEU A 1 105 ? -27.930 0.012 21.710 1.00 93.12 105 LEU A O 1
ATOM 861 N N . ILE A 1 106 ? -27.783 1.254 19.845 1.00 92.44 106 ILE A N 1
ATOM 862 C CA . ILE A 1 106 ? -26.351 1.540 20.018 1.00 92.44 106 ILE A CA 1
ATOM 863 C C . ILE A 1 106 ? -26.138 2.318 21.318 1.00 92.44 106 ILE A C 1
ATOM 865 O O . ILE A 1 106 ? -25.296 1.934 22.125 1.00 92.44 106 ILE A O 1
ATOM 869 N N . GLU A 1 107 ? -26.900 3.380 21.561 1.00 94.44 107 GLU A N 1
ATOM 870 C CA . GLU A 1 107 ? -26.741 4.196 22.766 1.00 94.44 107 GLU A CA 1
ATOM 871 C C . GLU A 1 107 ? -26.975 3.380 24.045 1.00 94.44 107 GLU A C 1
ATOM 873 O O . GLU A 1 107 ? -26.157 3.423 24.970 1.00 94.44 107 GLU A O 1
ATOM 878 N N . ALA A 1 108 ? -28.027 2.558 24.074 1.00 93.56 108 ALA A N 1
ATOM 879 C CA . ALA A 1 108 ? -28.322 1.682 25.203 1.00 93.56 108 ALA A CA 1
ATOM 880 C C . ALA A 1 108 ? -27.207 0.650 25.453 1.00 93.56 108 ALA A C 1
ATOM 882 O O . ALA A 1 108 ? -26.825 0.416 26.600 1.00 93.56 108 ALA A O 1
ATOM 883 N N . VAL A 1 109 ? -26.654 0.047 24.394 1.00 94.62 109 VAL A N 1
ATOM 884 C CA . VAL A 1 109 ? -25.612 -0.992 24.494 1.00 94.62 109 VAL A CA 1
ATOM 885 C C . VAL A 1 109 ? -24.246 -0.408 24.861 1.00 94.62 109 VAL A C 1
ATOM 887 O O . VAL A 1 109 ? -23.484 -1.035 25.598 1.00 94.62 109 VAL A O 1
ATOM 890 N N . PHE A 1 110 ? -23.920 0.788 24.370 1.00 94.88 110 PHE A N 1
ATOM 891 C CA . PHE A 1 110 ? -22.635 1.449 24.620 1.00 94.88 110 PHE A CA 1
ATOM 892 C C . PHE A 1 110 ? -22.624 2.323 25.888 1.00 94.88 110 PHE A C 1
ATOM 894 O O . PHE A 1 110 ? -21.579 2.877 26.240 1.00 94.88 110 PHE A O 1
ATOM 901 N N . SER A 1 111 ? -23.739 2.404 26.619 1.00 93.88 111 SER A N 1
ATOM 902 C CA . SER A 1 111 ? -23.825 3.062 27.927 1.00 93.88 111 SER A CA 1
ATOM 903 C C . SER A 1 111 ? -23.180 2.210 29.025 1.00 93.88 111 SER A C 1
ATOM 905 O O . SER A 1 111 ? -23.822 1.396 29.690 1.00 93.88 111 SER A O 1
ATOM 907 N N . LEU A 1 112 ? -21.873 2.392 29.216 1.00 91.50 112 LEU A N 1
ATOM 908 C CA . LEU A 1 112 ? -21.083 1.660 30.208 1.00 91.50 112 LEU A CA 1
ATOM 909 C C . LEU A 1 112 ? -21.005 2.404 31.547 1.00 91.50 112 LEU A C 1
ATOM 911 O O . LEU A 1 112 ? -20.905 3.629 31.598 1.00 91.50 112 LEU A O 1
ATOM 915 N N . GLN A 1 113 ? -20.987 1.644 32.646 1.00 91.75 113 GLN A N 1
ATOM 916 C CA . GLN A 1 113 ? -20.724 2.197 33.975 1.00 91.75 113 GLN A CA 1
ATOM 917 C C . GLN A 1 113 ? -19.251 2.622 34.095 1.00 91.75 113 GLN A C 1
ATOM 919 O O . GLN A 1 113 ? -18.366 1.887 33.644 1.00 91.75 113 GLN A O 1
ATOM 924 N N . PRO A 1 114 ? -18.956 3.776 34.717 1.00 93.12 114 PRO A N 1
ATOM 925 C CA . PRO A 1 114 ? -17.583 4.213 34.911 1.00 93.12 114 PRO A CA 1
ATOM 926 C C . PRO A 1 114 ? -16.851 3.263 35.867 1.00 93.12 114 PRO A C 1
ATOM 928 O O . PRO A 1 114 ? -17.290 3.020 36.990 1.00 93.12 114 PRO A O 1
ATOM 931 N N . GLY A 1 115 ? -15.708 2.738 35.427 1.00 92.19 115 GLY A N 1
ATOM 932 C CA . GLY A 1 115 ? -14.880 1.839 36.225 1.00 92.19 115 GLY A CA 1
ATOM 933 C C . GLY A 1 115 ? -13.560 1.481 35.536 1.00 92.19 115 GLY A C 1
ATOM 934 O O . GLY A 1 115 ? -13.425 1.650 34.322 1.00 92.19 115 GLY A O 1
ATOM 935 N N . PRO A 1 116 ? -12.556 1.011 36.295 1.00 91.69 116 PRO A N 1
ATOM 936 C CA . PRO A 1 116 ? -11.299 0.555 35.719 1.00 91.69 116 PRO A CA 1
ATOM 937 C C . PRO A 1 116 ? -11.508 -0.744 34.930 1.00 91.69 116 PRO A C 1
ATOM 939 O O . PRO A 1 116 ? -12.168 -1.668 35.405 1.00 91.69 116 PRO A O 1
ATOM 942 N N . ILE A 1 117 ? -10.904 -0.837 33.744 1.00 92.56 117 ILE A N 1
ATOM 943 C CA . ILE A 1 117 ? -10.931 -2.055 32.927 1.00 92.56 117 ILE A CA 1
ATOM 944 C C . ILE A 1 117 ? -9.712 -2.913 33.304 1.00 92.56 117 ILE A C 1
ATOM 946 O O . ILE A 1 117 ? -8.576 -2.507 33.032 1.00 92.56 117 ILE A O 1
ATOM 950 N N . PRO A 1 118 ? -9.896 -4.081 33.943 1.00 93.38 118 PRO A N 1
ATOM 951 C CA . PRO A 1 118 ? -8.780 -4.910 34.380 1.00 93.38 118 PRO A CA 1
ATOM 952 C C . PRO A 1 118 ? -7.997 -5.456 33.179 1.00 93.38 118 PRO A C 1
ATOM 954 O O . PRO A 1 118 ? -8.575 -5.905 32.193 1.00 93.38 118 PRO A O 1
ATOM 957 N N . GLY A 1 119 ? -6.665 -5.426 33.264 1.00 92.00 119 GLY A N 1
ATOM 958 C CA . GLY A 1 119 ? -5.779 -5.940 32.211 1.00 92.00 119 GLY A CA 1
ATOM 959 C C . GLY A 1 119 ? -5.652 -5.051 30.968 1.00 92.00 119 GLY A C 1
ATOM 960 O O . GLY A 1 119 ? -4.948 -5.428 30.033 1.00 92.00 119 GLY A O 1
ATOM 961 N N . PHE A 1 120 ? -6.286 -3.874 30.949 1.00 91.00 120 PHE A N 1
ATOM 962 C CA . PHE A 1 120 ? -6.151 -2.918 29.856 1.00 91.00 120 PHE A CA 1
ATOM 963 C C . PHE A 1 120 ? -4.874 -2.072 29.999 1.00 91.00 120 PHE A C 1
ATOM 965 O O . PHE A 1 120 ? -4.675 -1.397 31.009 1.00 91.00 120 PHE A O 1
ATOM 972 N N . ASP A 1 121 ? -4.008 -2.085 28.981 1.00 87.56 121 ASP A N 1
ATOM 973 C CA . ASP A 1 121 ? -2.804 -1.246 28.930 1.00 87.56 121 ASP A CA 1
ATOM 974 C C . ASP A 1 121 ? -3.118 0.114 28.290 1.00 87.56 121 ASP A C 1
ATOM 976 O O . ASP A 1 121 ? -3.265 0.235 27.070 1.00 87.56 121 ASP A O 1
ATOM 980 N N . SER A 1 122 ? -3.170 1.164 29.110 1.00 86.94 122 SER A N 1
ATOM 981 C CA . SER A 1 122 ? -3.409 2.532 28.644 1.00 86.94 122 SER A CA 1
ATOM 982 C C . SER A 1 122 ? -2.257 3.111 27.816 1.00 86.94 122 SER A C 1
ATOM 984 O O . SER A 1 122 ? -2.473 4.102 27.124 1.00 86.94 122 SER A O 1
ATOM 986 N N . SER A 1 123 ? -1.069 2.487 27.794 1.00 83.81 123 SER A N 1
ATOM 987 C CA . SER A 1 123 ? 0.080 2.951 26.998 1.00 83.81 123 SER A CA 1
ATOM 988 C C . SER A 1 123 ? -0.152 2.907 25.484 1.00 83.81 123 SER A C 1
ATOM 990 O O . SER A 1 123 ? 0.604 3.509 24.714 1.00 83.81 123 SER A O 1
ATOM 992 N N . VAL A 1 124 ? -1.190 2.190 25.041 1.00 84.12 124 VAL A N 1
ATOM 993 C CA . VAL A 1 124 ? -1.658 2.190 23.649 1.00 84.12 124 VAL A CA 1
ATOM 994 C C . VAL A 1 124 ? -2.139 3.584 23.244 1.00 84.12 124 VAL A C 1
ATOM 996 O O . VAL A 1 124 ? -1.842 4.050 22.138 1.00 84.12 124 VAL A O 1
ATOM 999 N N . PHE A 1 125 ? -2.804 4.282 24.162 1.00 82.31 125 PHE A N 1
ATOM 1000 C CA . PHE A 1 125 ? -3.154 5.681 24.008 1.00 82.31 125 PHE A CA 1
ATOM 1001 C C . PHE A 1 125 ? -1.938 6.520 24.401 1.00 82.31 125 PHE A C 1
ATOM 1003 O O . PHE A 1 125 ? -1.523 6.568 25.555 1.00 82.31 125 PHE A O 1
ATOM 1010 N N . VAL A 1 126 ? -1.327 7.191 23.427 1.00 67.00 126 VAL A N 1
ATOM 1011 C CA . VAL A 1 126 ? -0.139 8.045 23.631 1.00 67.00 126 VAL A CA 1
ATOM 1012 C C . VAL A 1 126 ? -0.556 9.382 24.265 1.00 67.00 126 VAL A C 1
ATOM 1014 O O . VAL A 1 126 ? -0.118 10.451 23.866 1.00 67.00 126 VAL A O 1
ATOM 1017 N N . SER A 1 127 ? -1.436 9.341 25.260 1.00 61.62 127 SER A N 1
ATOM 1018 C CA . SER A 1 127 ? -1.924 10.519 25.979 1.00 61.62 127 SER A CA 1
ATOM 1019 C C . SER A 1 127 ? -0.929 10.994 27.045 1.00 61.62 127 SER A C 1
ATOM 1021 O O . SER A 1 127 ? -1.108 12.057 27.621 1.00 61.62 127 SER A O 1
ATOM 1023 N N . SER A 1 128 ? 0.131 10.222 27.318 1.00 53.44 128 SER A N 1
ATOM 1024 C CA . SER A 1 128 ? 1.088 10.495 28.398 1.00 53.44 128 SER A CA 1
ATOM 1025 C C . SER A 1 128 ? 2.372 11.210 27.964 1.00 53.44 128 SER A C 1
ATOM 1027 O O . SER A 1 128 ? 3.260 11.400 28.792 1.00 53.44 128 SER A O 1
ATOM 1029 N N . ASN A 1 129 ? 2.518 11.599 26.695 1.00 50.91 129 ASN A N 1
ATOM 1030 C CA . ASN A 1 129 ? 3.632 12.455 26.288 1.00 50.91 129 ASN A CA 1
ATOM 1031 C C . ASN A 1 129 ? 3.170 13.910 26.313 1.00 50.91 129 ASN A C 1
ATOM 1033 O O . ASN A 1 129 ? 2.852 14.488 25.277 1.00 50.91 129 ASN A O 1
ATOM 1037 N N . MET A 1 130 ? 3.186 14.500 27.511 1.00 47.88 130 MET A N 1
ATOM 1038 C CA . MET A 1 130 ? 3.475 15.925 27.613 1.00 47.88 130 MET A CA 1
ATOM 1039 C C . MET A 1 130 ? 4.719 16.212 26.768 1.00 47.88 130 MET A C 1
ATOM 1041 O O . MET A 1 130 ? 5.739 15.538 26.916 1.00 47.88 130 MET A O 1
ATOM 1045 N N . GLU A 1 131 ? 4.567 17.141 25.830 1.00 46.97 131 GLU A N 1
ATOM 1046 C CA . GLU A 1 131 ? 5.605 17.990 25.253 1.00 46.97 131 GLU A CA 1
ATOM 1047 C C . GLU A 1 131 ? 7.046 17.523 25.503 1.00 46.97 131 GLU A C 1
ATOM 1049 O O . GLU A 1 131 ? 7.785 18.096 26.303 1.00 46.97 131 GLU A O 1
ATOM 1054 N N . LYS A 1 132 ? 7.512 16.524 24.748 1.00 43.94 132 LYS A N 1
ATOM 1055 C CA . LYS A 1 132 ? 8.947 16.472 24.468 1.00 43.94 132 LYS A CA 1
ATOM 1056 C C . LYS A 1 132 ? 9.215 17.556 23.444 1.00 43.94 132 LYS A C 1
ATOM 1058 O O . LYS A 1 132 ? 9.147 17.309 22.240 1.00 43.94 132 LYS A O 1
ATOM 1063 N N . LYS A 1 133 ? 9.438 18.769 23.961 1.00 37.69 133 LYS A N 1
ATOM 1064 C CA . LYS A 1 133 ? 10.053 19.878 23.240 1.00 37.69 133 LYS A CA 1
ATOM 1065 C C . LYS A 1 133 ? 11.187 19.304 22.400 1.00 37.69 133 LYS A C 1
ATOM 1067 O O . LYS A 1 133 ? 12.056 18.589 22.895 1.00 37.69 133 LYS A O 1
ATOM 1072 N N . SER A 1 134 ? 11.116 19.566 21.107 1.00 42.81 134 SER A N 1
ATOM 1073 C CA . SER A 1 134 ? 12.204 19.342 20.178 1.00 42.81 134 SER A CA 1
ATOM 1074 C C . SER A 1 134 ? 13.389 20.210 20.601 1.00 42.81 134 SER A C 1
ATOM 1076 O O . SER A 1 134 ? 13.482 21.365 20.195 1.00 42.81 134 SER A O 1
ATOM 1078 N N . GLU A 1 135 ? 14.293 19.668 21.412 1.00 44.50 135 GLU A N 1
ATOM 1079 C CA . GLU A 1 135 ? 15.648 20.196 21.567 1.00 44.50 135 GLU A CA 1
ATOM 1080 C C . GLU A 1 135 ? 16.439 19.859 20.295 1.00 44.50 135 GLU A C 1
ATOM 1082 O O . GLU A 1 135 ? 17.180 18.885 20.188 1.00 44.50 135 GLU A O 1
ATOM 1087 N N . LEU A 1 136 ? 16.200 20.675 19.271 1.00 43.06 136 LEU A N 1
ATOM 1088 C CA . LEU A 1 136 ? 17.247 21.142 18.377 1.00 43.06 136 LEU A CA 1
ATOM 1089 C C . LEU A 1 136 ? 18.159 22.024 19.234 1.00 43.06 136 LEU A C 1
ATOM 1091 O O . LEU A 1 136 ? 17.753 23.138 19.494 1.00 43.06 136 LEU A O 1
ATOM 1095 N N . TYR A 1 137 ? 19.296 21.521 19.720 1.00 33.12 137 TYR A N 1
ATOM 1096 C CA . TYR A 1 137 ? 20.581 22.231 19.864 1.00 33.12 137 TYR A CA 1
ATOM 1097 C C . TYR A 1 137 ? 21.639 21.228 20.356 1.00 33.12 137 TYR A C 1
ATOM 1099 O O . TYR A 1 137 ? 21.424 20.467 21.295 1.00 33.12 137 TYR A O 1
ATOM 1107 N N . ASN A 1 138 ? 22.779 21.196 19.662 1.00 42.34 138 ASN A N 1
ATOM 1108 C CA . ASN A 1 138 ? 24.007 20.602 20.178 1.00 42.34 138 ASN A CA 1
ATOM 1109 C C . ASN A 1 138 ? 24.555 21.550 21.238 1.00 42.34 138 ASN A C 1
ATOM 1111 O O . ASN A 1 138 ? 24.835 22.688 20.885 1.00 42.34 138 ASN A O 1
ATOM 1115 N N . GLU A 1 139 ? 24.827 21.076 22.446 1.00 36.94 139 GLU A N 1
ATOM 1116 C CA . GLU A 1 139 ? 25.774 21.746 23.332 1.00 36.94 139 GLU A CA 1
ATOM 1117 C C . GLU A 1 139 ? 26.470 20.702 24.204 1.00 36.94 139 GLU A C 1
ATOM 1119 O O . GLU A 1 139 ? 25.867 19.948 24.967 1.00 36.94 139 GLU A O 1
ATOM 1124 N N . LYS A 1 140 ? 27.781 20.603 23.979 1.00 43.50 140 LYS A N 1
ATOM 1125 C CA . LYS A 1 140 ? 28.721 20.078 24.961 1.00 43.50 140 LYS A CA 1
ATOM 1126 C C . LYS A 1 140 ? 28.687 21.027 26.163 1.00 43.50 140 LYS A C 1
ATOM 1128 O O . LYS A 1 140 ? 28.393 22.202 25.993 1.00 43.50 140 LYS A O 1
ATOM 1133 N N . ASP A 1 141 ? 29.057 20.489 27.317 1.00 37.28 141 ASP A N 1
ATOM 1134 C CA . ASP A 1 141 ? 29.251 21.182 28.596 1.00 37.28 141 ASP A CA 1
ATOM 1135 C C . ASP A 1 141 ? 28.007 21.278 29.489 1.00 37.28 141 ASP A C 1
ATOM 1137 O O . ASP A 1 141 ? 27.328 22.290 29.577 1.00 37.28 141 ASP A O 1
ATOM 1141 N N . THR A 1 142 ? 27.784 20.225 30.278 1.00 37.53 142 THR A N 1
ATOM 1142 C CA . THR A 1 142 ? 27.328 20.389 31.667 1.00 37.53 142 THR A CA 1
ATOM 1143 C C . THR A 1 142 ? 28.055 19.386 32.556 1.00 37.53 142 THR A C 1
ATOM 1145 O O . THR A 1 142 ? 27.866 18.172 32.499 1.00 37.53 142 THR A O 1
ATOM 1148 N N . VAL A 1 143 ? 28.964 19.940 33.349 1.00 35.44 143 VAL A N 1
ATOM 1149 C CA . VAL A 1 143 ? 29.743 19.291 34.397 1.00 35.44 143 VAL A CA 1
ATOM 1150 C C . VAL A 1 143 ? 28.947 19.415 35.704 1.00 35.44 143 VAL A C 1
ATOM 1152 O O . VAL A 1 143 ? 28.670 20.522 36.141 1.00 35.44 143 VAL A O 1
ATOM 1155 N N . VAL A 1 144 ? 28.636 18.257 36.302 1.00 34.91 144 VAL A N 1
ATOM 1156 C CA . VAL A 1 144 ? 28.531 17.966 37.752 1.00 34.91 144 VAL A CA 1
ATOM 1157 C C . VAL A 1 144 ? 27.389 18.611 38.567 1.00 34.91 144 VAL A C 1
ATOM 1159 O O . VAL A 1 144 ? 27.454 19.775 38.940 1.00 34.91 144 VAL A O 1
ATOM 1162 N N . LEU A 1 145 ? 26.441 17.772 39.018 1.00 34.34 145 LEU A N 1
ATOM 1163 C CA . LEU A 1 145 ? 26.298 17.423 40.445 1.00 34.34 145 LEU A CA 1
ATOM 1164 C C . LEU A 1 145 ? 25.541 16.084 40.621 1.00 34.34 145 LEU A C 1
ATOM 1166 O O . LEU A 1 145 ? 24.561 15.805 39.935 1.00 34.34 145 LEU A O 1
ATOM 1170 N N . GLU A 1 146 ? 26.066 15.259 41.525 1.00 32.03 146 GLU A N 1
ATOM 1171 C CA . GLU A 1 146 ? 25.639 13.922 41.975 1.00 32.03 146 GLU A CA 1
ATOM 1172 C C . GLU A 1 146 ? 24.219 13.946 42.596 1.00 32.03 146 GLU A C 1
ATOM 1174 O O . GLU A 1 146 ? 23.752 14.991 43.024 1.00 32.03 146 GLU A O 1
ATOM 1179 N N . SER A 1 147 ? 23.432 12.878 42.758 1.00 31.33 147 SER A N 1
ATOM 1180 C CA . SER A 1 147 ? 23.730 11.512 43.203 1.00 31.33 147 SER A CA 1
ATOM 1181 C C . SER A 1 147 ? 22.444 10.663 43.107 1.00 31.33 147 SER A C 1
ATOM 1183 O O . SER A 1 147 ? 21.367 11.102 43.500 1.00 31.33 147 SER A O 1
ATOM 1185 N N . SER A 1 148 ? 22.539 9.434 42.598 1.00 33.72 148 SER A N 1
ATOM 1186 C CA . SER A 1 148 ? 21.753 8.274 43.070 1.00 33.72 148 SER A CA 1
ATOM 1187 C C . SER A 1 148 ? 22.259 6.999 42.387 1.00 33.72 148 SER A C 1
ATOM 1189 O O . SER A 1 148 ? 21.932 6.654 41.257 1.00 33.72 148 SER A O 1
ATOM 1191 N N . GLU A 1 149 ? 23.192 6.370 43.091 1.00 30.94 149 GLU A N 1
ATOM 1192 C CA . GLU A 1 149 ? 23.315 4.930 43.320 1.00 30.94 149 GLU A CA 1
ATOM 1193 C C . GLU A 1 149 ? 22.868 3.945 42.216 1.00 30.94 149 GLU A C 1
ATOM 1195 O O . GLU A 1 149 ? 21.710 3.580 42.047 1.00 30.94 149 GLU A O 1
ATOM 1200 N N . ASN A 1 150 ? 23.891 3.400 41.551 1.00 34.25 150 ASN A N 1
ATOM 1201 C CA . ASN A 1 150 ? 24.177 1.964 41.479 1.00 34.25 150 ASN A CA 1
ATOM 1202 C C . ASN A 1 150 ? 23.014 0.984 41.243 1.00 34.25 150 ASN A C 1
ATOM 1204 O O . ASN A 1 150 ? 22.558 0.350 42.180 1.00 34.25 150 ASN A O 1
ATOM 1208 N N . TYR A 1 151 ? 22.769 0.638 39.972 1.00 33.56 151 TYR A N 1
ATOM 1209 C CA . TYR A 1 151 ? 22.696 -0.771 39.543 1.00 33.56 151 TYR A CA 1
ATOM 1210 C C . TYR A 1 151 ? 23.199 -0.929 38.099 1.00 33.56 151 TYR A C 1
ATOM 1212 O O . TYR A 1 151 ? 22.437 -0.939 37.132 1.00 33.56 151 TYR A O 1
ATOM 1220 N N . LYS A 1 152 ? 24.514 -1.130 37.935 1.00 38.81 152 LYS A N 1
ATOM 1221 C CA . LYS A 1 152 ? 25.096 -1.667 36.694 1.00 38.81 152 LYS A CA 1
ATOM 1222 C C . LYS A 1 152 ? 24.709 -3.142 36.555 1.00 38.81 152 LYS A C 1
ATOM 1224 O O . LYS A 1 152 ? 25.438 -4.029 36.988 1.00 38.81 152 LYS A O 1
ATOM 1229 N N . ARG A 1 153 ? 23.571 -3.433 35.922 1.00 45.38 153 ARG A N 1
ATOM 1230 C CA . ARG A 1 153 ? 23.282 -4.782 35.412 1.00 45.38 153 ARG A CA 1
ATOM 1231 C C . ARG A 1 153 ? 23.733 -4.866 33.958 1.00 45.38 153 ARG A C 1
ATOM 1233 O O . ARG A 1 153 ? 23.027 -4.455 33.042 1.00 45.38 153 ARG A O 1
ATOM 1240 N N . HIS A 1 154 ? 24.926 -5.418 33.754 1.00 40.00 154 HIS A N 1
ATOM 1241 C CA . HIS A 1 154 ? 25.406 -5.854 32.447 1.00 40.00 154 HIS A CA 1
ATOM 1242 C C . HIS A 1 154 ? 24.498 -6.971 31.906 1.00 40.00 154 HIS A C 1
ATOM 1244 O O . HIS A 1 154 ? 24.748 -8.155 32.127 1.00 40.00 154 HIS A O 1
ATOM 1250 N N . TYR A 1 155 ? 23.444 -6.615 31.171 1.00 49.25 155 TYR A N 1
ATOM 1251 C CA . TYR A 1 155 ? 22.701 -7.588 30.376 1.00 49.25 155 TYR A CA 1
ATOM 1252 C C . TYR A 1 155 ? 23.525 -7.918 29.128 1.00 49.25 155 TYR A C 1
ATOM 1254 O O . TYR A 1 155 ? 23.516 -7.195 28.130 1.00 49.25 155 TYR A O 1
ATOM 1262 N N . LYS A 1 156 ? 24.264 -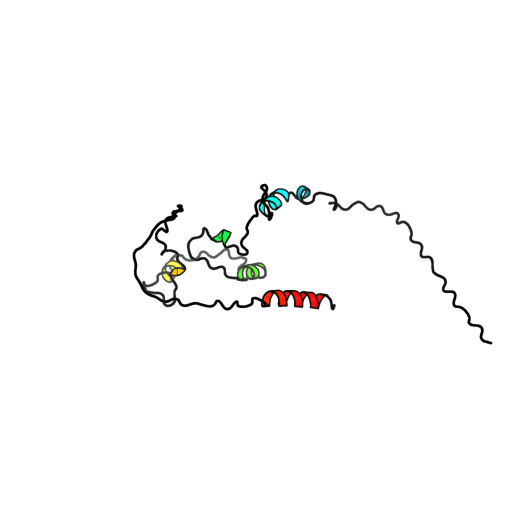9.031 29.179 1.00 52.06 156 LYS A N 1
ATOM 1263 C CA . LYS A 1 156 ? 24.807 -9.664 27.974 1.00 52.06 156 LYS A CA 1
ATOM 1264 C C . LYS A 1 156 ? 23.617 -10.031 27.081 1.00 52.06 156 LYS A C 1
ATOM 1266 O O . LYS A 1 156 ? 22.895 -10.986 27.363 1.00 52.06 156 LYS A O 1
ATOM 1271 N N . LYS A 1 157 ? 23.394 -9.274 26.002 1.00 53.94 157 LYS A N 1
ATOM 1272 C CA . LYS A 1 157 ? 22.478 -9.672 24.925 1.00 53.94 157 LYS A CA 1
ATOM 1273 C C . LYS A 1 157 ? 23.002 -10.979 24.327 1.00 53.94 157 LYS A C 1
ATOM 1275 O O . LYS A 1 157 ? 23.922 -10.970 23.513 1.00 53.94 157 LYS A O 1
ATOM 1280 N N . LYS A 1 158 ? 22.406 -12.110 24.715 1.00 52.88 158 LYS A N 1
ATOM 1281 C CA . LYS A 1 158 ? 22.464 -13.342 23.922 1.00 52.88 158 LYS A CA 1
ATOM 1282 C C . LYS A 1 158 ? 21.890 -12.989 22.547 1.00 52.88 158 LYS A C 1
ATOM 1284 O O . LYS A 1 158 ? 20.695 -12.721 22.433 1.00 52.88 158 LYS A O 1
ATOM 1289 N N . LYS A 1 159 ? 22.742 -12.944 21.515 1.00 52.94 159 LYS A N 1
ATOM 1290 C CA . LYS A 1 159 ? 22.302 -12.998 20.116 1.00 52.94 159 LYS A CA 1
ATOM 1291 C C . LYS A 1 159 ? 21.471 -14.275 19.981 1.00 52.94 159 LYS A C 1
ATOM 1293 O O . LYS A 1 159 ? 22.030 -15.367 19.948 1.00 52.94 159 LYS A O 1
ATOM 1298 N N . ARG A 1 160 ? 20.143 -14.148 19.948 1.00 50.34 160 ARG A N 1
ATOM 1299 C CA . ARG A 1 160 ? 19.306 -15.182 19.345 1.00 50.34 160 ARG A CA 1
ATOM 1300 C C . ARG A 1 160 ? 19.687 -15.188 17.871 1.00 50.34 160 ARG A C 1
ATOM 1302 O O . ARG A 1 160 ? 19.509 -14.180 17.191 1.00 50.34 160 ARG A O 1
ATOM 1309 N N . LYS A 1 161 ? 20.332 -16.270 17.439 1.00 47.28 161 LYS A N 1
ATOM 1310 C CA . LYS A 1 161 ? 20.546 -16.549 16.026 1.00 47.28 161 LYS A CA 1
ATOM 1311 C C . LYS A 1 161 ? 19.167 -16.626 15.374 1.00 47.28 161 LYS A C 1
ATOM 1313 O O . LYS A 1 161 ? 18.309 -17.364 15.845 1.00 47.28 161 LYS A O 1
ATOM 1318 N N . HIS A 1 162 ? 18.939 -15.776 14.385 1.00 45.41 162 HIS A N 1
ATOM 1319 C CA . HIS A 1 162 ? 17.736 -15.770 13.564 1.00 45.41 162 HIS A CA 1
ATOM 1320 C C . HIS A 1 162 ? 18.058 -16.607 12.319 1.00 45.41 162 HIS A C 1
ATOM 1322 O O . HIS A 1 162 ? 18.175 -16.067 11.222 1.00 45.41 162 HIS A O 1
ATOM 1328 N N . ASP A 1 163 ? 18.287 -17.907 12.523 1.00 50.25 163 ASP A N 1
ATOM 1329 C CA . ASP A 1 163 ? 18.734 -18.829 11.468 1.00 50.25 163 ASP A CA 1
ATOM 1330 C C . ASP A 1 163 ? 17.551 -19.516 10.750 1.00 50.25 163 ASP A C 1
ATOM 1332 O O . ASP A 1 163 ? 17.746 -20.194 9.744 1.00 50.25 163 ASP A O 1
ATOM 1336 N N . ASP A 1 164 ? 16.309 -19.295 11.195 1.00 50.22 164 ASP A N 1
ATOM 1337 C CA . ASP A 1 164 ? 15.160 -20.075 10.705 1.00 50.22 164 ASP A CA 1
ATOM 1338 C C . ASP A 1 164 ? 14.613 -19.591 9.346 1.00 50.22 164 ASP A C 1
ATOM 1340 O O . ASP A 1 164 ? 13.890 -20.319 8.666 1.00 50.22 164 ASP A O 1
ATOM 1344 N N . TYR A 1 165 ? 14.961 -18.376 8.901 1.00 51.00 165 TYR A N 1
ATOM 1345 C CA . TYR A 1 165 ? 14.440 -17.840 7.634 1.00 51.00 165 TYR A CA 1
ATOM 1346 C C . TYR A 1 165 ? 15.187 -18.386 6.407 1.00 51.00 165 TYR A C 1
ATOM 1348 O O . TYR A 1 165 ? 14.553 -18.725 5.409 1.00 51.00 165 TYR A O 1
ATOM 1356 N N . GLU A 1 166 ? 16.511 -18.555 6.479 1.00 47.78 166 GLU A N 1
ATOM 1357 C CA . GLU A 1 166 ? 17.284 -19.056 5.331 1.00 47.78 166 GLU A CA 1
ATOM 1358 C C . GLU A 1 166 ? 17.134 -20.569 5.109 1.00 47.78 166 GLU A C 1
ATOM 1360 O O . GLU A 1 166 ? 17.223 -21.042 3.972 1.00 47.78 166 GLU A O 1
ATOM 1365 N N . GLN A 1 167 ? 16.823 -21.335 6.161 1.00 49.59 167 GLN A N 1
ATOM 1366 C CA . GLN A 1 167 ? 16.588 -22.778 6.036 1.00 49.59 167 GLN A CA 1
ATOM 1367 C C . GLN A 1 167 ? 15.309 -23.093 5.247 1.00 49.59 167 GLN A C 1
ATOM 1369 O O . GLN A 1 167 ? 15.293 -24.031 4.452 1.00 49.59 167 GLN A O 1
ATOM 1374 N N . SER A 1 168 ? 14.257 -22.279 5.391 1.00 53.25 168 SER A N 1
ATOM 1375 C CA . SER A 1 168 ? 12.999 -22.496 4.660 1.00 53.25 168 SER A CA 1
ATOM 1376 C C . SER A 1 168 ? 13.134 -22.255 3.150 1.00 53.25 168 SER A C 1
ATOM 1378 O O . SER A 1 168 ? 12.633 -23.043 2.351 1.00 53.25 168 SER A O 1
ATOM 1380 N N . ILE A 1 169 ? 13.898 -21.233 2.748 1.00 50.25 169 ILE A N 1
ATOM 1381 C CA . ILE A 1 169 ? 14.094 -20.871 1.335 1.00 50.25 169 ILE A CA 1
ATOM 1382 C C . ILE A 1 169 ? 14.997 -21.887 0.624 1.00 50.25 169 ILE A C 1
ATOM 1384 O O . ILE A 1 169 ? 14.756 -22.244 -0.530 1.00 50.25 169 ILE A O 1
ATOM 1388 N N . THR A 1 170 ? 16.028 -22.389 1.307 1.00 51.50 170 THR A N 1
ATOM 1389 C CA . THR A 1 170 ? 16.946 -23.383 0.729 1.00 51.50 170 THR A CA 1
ATOM 1390 C C . THR A 1 170 ? 16.297 -24.760 0.566 1.00 51.50 170 THR A C 1
ATOM 1392 O O . THR A 1 170 ? 16.533 -25.416 -0.450 1.00 51.50 170 THR A O 1
ATOM 1395 N N . LEU A 1 171 ? 15.431 -25.182 1.495 1.00 50.44 171 LEU A N 1
ATOM 1396 C CA . LEU A 1 171 ? 14.650 -26.422 1.368 1.00 50.44 171 LEU A CA 1
ATOM 1397 C C . LEU A 1 171 ? 13.639 -26.357 0.214 1.00 50.44 171 LEU A C 1
ATOM 1399 O O . LEU A 1 171 ? 13.521 -27.312 -0.555 1.00 50.44 171 LEU A O 1
ATOM 1403 N N . GLU A 1 172 ? 12.969 -25.218 0.031 1.00 53.19 172 GLU A N 1
ATOM 1404 C CA . GLU A 1 172 ? 11.982 -25.047 -1.041 1.00 53.19 172 GLU A CA 1
ATOM 1405 C C . GLU A 1 172 ? 12.628 -25.045 -2.442 1.00 53.19 172 GLU A C 1
ATOM 1407 O O . GLU A 1 172 ? 12.065 -25.578 -3.399 1.00 53.19 172 GLU A O 1
ATOM 1412 N N . GLN A 1 173 ? 13.856 -24.532 -2.569 1.00 54.66 173 GLN A N 1
ATOM 1413 C CA . GLN A 1 173 ? 14.610 -24.570 -3.828 1.00 54.66 173 GLN A CA 1
ATOM 1414 C C . GLN A 1 173 ? 15.200 -25.949 -4.151 1.00 54.66 173 GLN A C 1
ATOM 1416 O O . GLN A 1 173 ? 15.364 -26.278 -5.327 1.00 54.66 173 GLN A O 1
ATOM 1421 N N . LYS A 1 174 ? 15.511 -26.768 -3.139 1.00 51.69 174 LYS A N 1
ATOM 1422 C CA . LYS A 1 174 ? 16.062 -28.117 -3.345 1.00 51.69 174 LYS A CA 1
ATOM 1423 C C . LYS A 1 174 ? 14.997 -29.091 -3.856 1.00 51.69 174 LYS A C 1
ATOM 1425 O O . LYS A 1 174 ? 15.274 -29.862 -4.770 1.00 51.69 174 LYS A O 1
ATOM 1430 N N . ASN A 1 175 ? 13.767 -28.968 -3.358 1.00 52.69 175 ASN A N 1
ATOM 1431 C CA . ASN A 1 175 ? 12.644 -29.816 -3.768 1.00 52.69 175 ASN A CA 1
ATOM 1432 C C . ASN A 1 175 ? 12.164 -29.542 -5.204 1.00 52.69 175 ASN A C 1
ATOM 1434 O O . ASN A 1 175 ? 11.566 -30.412 -5.824 1.00 52.69 175 ASN A O 1
ATOM 1438 N N . ARG A 1 176 ? 12.466 -28.365 -5.769 1.00 53.44 176 ARG A N 1
ATOM 1439 C CA . ARG A 1 176 ? 12.141 -28.030 -7.168 1.00 53.44 176 ARG A CA 1
ATOM 1440 C C . ARG A 1 176 ? 13.183 -28.489 -8.190 1.00 53.44 176 ARG A C 1
ATOM 1442 O O . ARG A 1 176 ? 12.924 -28.392 -9.380 1.00 53.44 176 ARG A O 1
ATOM 1449 N N . LYS A 1 177 ? 14.356 -28.958 -7.751 1.00 53.47 177 LYS A N 1
ATOM 1450 C CA . LYS A 1 177 ? 15.425 -29.457 -8.640 1.00 53.47 177 LYS A CA 1
ATOM 1451 C C . LYS A 1 177 ? 15.493 -30.985 -8.727 1.00 53.47 177 LYS A C 1
ATOM 1453 O O . LYS A 1 177 ? 16.375 -31.502 -9.401 1.00 53.47 177 LYS A O 1
ATOM 1458 N N . GLN A 1 178 ? 14.613 -31.693 -8.020 1.00 52.28 178 GLN A N 1
ATOM 1459 C CA . GLN A 1 178 ? 14.535 -33.160 -8.022 1.00 52.28 178 GLN A CA 1
ATOM 1460 C C . GLN A 1 178 ? 13.230 -33.697 -8.630 1.00 52.28 178 GLN A C 1
ATOM 1462 O O . GLN A 1 178 ? 12.939 -34.879 -8.472 1.00 52.28 178 GLN A O 1
ATOM 1467 N N . SER A 1 179 ? 12.469 -32.846 -9.324 1.00 43.62 179 SER A N 1
ATOM 1468 C CA . SER A 1 179 ? 11.335 -33.261 -10.149 1.00 43.62 179 SER A CA 1
ATOM 1469 C C . SER A 1 179 ? 11.602 -32.982 -11.615 1.00 43.62 179 SER A C 1
ATOM 1471 O O . SER A 1 179 ? 12.377 -32.041 -11.899 1.00 43.62 179 SER A O 1
#